Protein AF-A0A0D1ZZ31-F1 (afdb_monomer_lite)

Sequence (180 aa):
MGSRLRTEDGKVGFFLKVFNEPHGSSPRTLIEERHLTDANIWFIDFANPKVNKTWYADIEGIFTPDESADYDFGLSVHGTGQLFINEQLVVSNMEIQKPGSAFLGSGTVEEKSTIHLEQGHRYKLPVQWGNAETSQLIQTGLVDFGQGRVRIGSAVSLSRLQAIADVTKLAAEPNFIEVR

InterPro domains:
  IPR011658 PA14 domain [PF07691] (13-149)
  IPR011658 PA14 domain [SM00758] (10-155)
  IPR037524 PA14/GLEYA domain [PS51820] (9-168)

Organism: NCBI:txid91928

pLDDT: mean 88.8, std 13.26, range [42.03, 98.31]

Secondary structure (DSSP, 8-state):
-GGGEE-TT--BSEEEEEESSPTT-SS----EEEEES-SEEE-SS---TT--SS-EEEEEEEE--SSSEEEEEEEEEESEEEEEETTEEEEEESSS--EESGGGGTEE--EEEEEEE-TT--EEEEEEEE-GGG-----TTS---SS-EEEEEEEE---HHHHHHHHHHHHTSTT-----

Foldseek 3Di:
DQQQWADPVGDRGWKKWKWQDAPPDPPTDTQDIDGDRAQWDACLVPDDPVHDLKIKIKIKTKHADQAFAKKKKKKKKLFFKFKDKQNHTFWGCQDDFAFDPPPVRSMGPITIGIDTDHHGDIIIIIMIGIWNVSDPDDDPPDDDSRGMIMHMDMDGDDDPVNVVVVVVVVVPDPPPDDDD

Radius of gyration: 18.3 Å; chains: 1; bounding box: 44×41×58 Å

Structure (mmCIF, N/CA/C/O backbone):
data_AF-A0A0D1ZZ31-F1
#
_entry.id   AF-A0A0D1ZZ31-F1
#
loop_
_atom_site.group_PDB
_atom_site.id
_atom_site.type_symbol
_atom_site.label_atom_id
_atom_site.label_alt_id
_atom_site.label_comp_id
_atom_site.label_asym_id
_atom_site.label_entity_id
_atom_site.label_seq_id
_atom_site.pdbx_PDB_ins_code
_atom_site.Cartn_x
_atom_site.Cartn_y
_atom_site.Cartn_z
_atom_site.occupancy
_atom_site.B_iso_or_equiv
_atom_site.auth_seq_id
_atom_site.auth_comp_id
_atom_site.auth_asym_id
_atom_site.auth_atom_id
_atom_site.pdbx_PDB_model_num
ATOM 1 N N . MET A 1 1 ? -3.865 -6.190 7.075 1.00 87.94 1 MET A N 1
ATOM 2 C CA . MET A 1 1 ? -4.929 -5.175 6.913 1.00 87.94 1 MET A CA 1
ATOM 3 C C . MET A 1 1 ? -5.969 -5.545 5.856 1.00 87.94 1 MET A C 1
ATOM 5 O O . MET A 1 1 ? -7.124 -5.225 6.080 1.00 87.94 1 MET A O 1
ATOM 9 N N . GLY A 1 2 ? -5.618 -6.208 4.745 1.00 89.31 2 GLY A N 1
ATOM 10 C CA . GLY A 1 2 ? -6.525 -6.362 3.594 1.00 89.31 2 GLY A CA 1
ATOM 11 C C . GLY A 1 2 ? -7.905 -6.977 3.886 1.00 89.31 2 GLY A C 1
ATOM 12 O O . GLY A 1 2 ? -8.901 -6.466 3.391 1.00 89.31 2 GLY A O 1
ATOM 13 N N . SER A 1 3 ? -8.013 -7.964 4.780 1.00 93.31 3 SER A N 1
ATOM 14 C CA . SER A 1 3 ? -9.307 -8.536 5.206 1.00 93.31 3 SER A CA 1
ATOM 15 C C . SER A 1 3 ? -10.206 -7.572 6.002 1.00 93.31 3 SER A C 1
ATOM 17 O O . SER A 1 3 ? -11.419 -7.780 6.098 1.00 93.31 3 SER A O 1
ATOM 19 N N . ARG A 1 4 ? -9.632 -6.499 6.561 1.00 93.56 4 ARG A N 1
ATOM 20 C CA . ARG A 1 4 ? -10.356 -5.417 7.251 1.00 93.56 4 ARG A CA 1
ATOM 21 C C . ARG A 1 4 ? -10.764 -4.279 6.317 1.00 93.56 4 ARG A C 1
ATOM 23 O O . ARG A 1 4 ? -11.413 -3.343 6.764 1.00 93.56 4 ARG A O 1
ATOM 30 N N . LEU A 1 5 ? -10.385 -4.346 5.043 1.00 96.94 5 LEU A N 1
ATOM 31 C CA . LEU A 1 5 ? -10.817 -3.381 4.041 1.00 96.94 5 LEU A CA 1
ATOM 32 C C . LEU A 1 5 ? -12.083 -3.867 3.342 1.00 96.94 5 LEU A C 1
ATOM 34 O O . LEU A 1 5 ? -12.379 -5.070 3.290 1.00 96.94 5 LEU A O 1
ATOM 38 N N . ARG A 1 6 ? -12.844 -2.907 2.829 1.00 98.06 6 ARG A N 1
ATOM 39 C CA . ARG A 1 6 ? -13.957 -3.141 1.918 1.00 98.06 6 ARG A CA 1
ATOM 40 C C . ARG A 1 6 ? -13.758 -2.348 0.637 1.00 98.06 6 ARG A C 1
ATOM 42 O O . ARG A 1 6 ? -13.269 -1.222 0.672 1.00 98.06 6 ARG A O 1
ATOM 49 N N . THR A 1 7 ? -14.175 -2.906 -0.486 1.00 96.56 7 THR A N 1
ATOM 50 C CA . THR A 1 7 ? -14.358 -2.154 -1.729 1.00 96.56 7 THR A CA 1
ATOM 51 C C . THR A 1 7 ? -15.579 -1.232 -1.617 1.00 96.56 7 THR A C 1
ATOM 53 O O . THR A 1 7 ? -16.389 -1.356 -0.693 1.00 96.56 7 THR A O 1
ATOM 56 N N . GLU A 1 8 ? -15.752 -0.307 -2.564 1.00 92.44 8 GLU A N 1
ATOM 57 C CA . GLU A 1 8 ? -16.920 0.591 -2.568 1.00 92.44 8 GLU A CA 1
ATOM 58 C C . GLU A 1 8 ? -18.250 -0.178 -2.702 1.00 92.44 8 GLU A C 1
ATOM 60 O O . GLU A 1 8 ? -19.244 0.216 -2.099 1.00 92.44 8 GLU A O 1
ATOM 65 N N . ASP A 1 9 ? -18.255 -1.322 -3.398 1.00 93.81 9 ASP A N 1
ATOM 66 C CA . ASP A 1 9 ? -19.404 -2.236 -3.496 1.00 93.81 9 ASP A CA 1
ATOM 67 C C . ASP A 1 9 ? -19.539 -3.201 -2.296 1.00 93.81 9 ASP A C 1
ATOM 69 O O . ASP A 1 9 ? -20.394 -4.085 -2.302 1.00 93.81 9 ASP A O 1
ATOM 73 N N . GLY A 1 10 ? -18.721 -3.034 -1.251 1.00 94.25 10 GLY A N 1
ATOM 74 C CA . GLY A 1 10 ? -18.851 -3.737 0.029 1.00 94.25 10 GLY A CA 1
ATOM 75 C C . GLY A 1 10 ? -18.211 -5.127 0.095 1.00 94.25 10 GLY A C 1
ATOM 76 O O . GLY A 1 10 ? -18.369 -5.816 1.107 1.00 94.25 10 GLY A O 1
ATOM 77 N N . LYS A 1 11 ? -17.467 -5.559 -0.930 1.00 97.06 11 LYS A N 1
ATOM 78 C CA . LYS A 1 11 ? -16.720 -6.828 -0.898 1.00 97.06 11 LYS A CA 1
ATOM 79 C C . LYS A 1 11 ? -15.518 -6.717 0.033 1.00 97.06 11 LYS A C 1
ATOM 81 O O . LYS A 1 11 ? -14.937 -5.651 0.198 1.00 97.06 11 LYS A O 1
ATOM 86 N N . VAL A 1 12 ? -15.146 -7.831 0.662 1.00 98.06 12 VAL A N 1
ATOM 87 C CA . VAL A 1 12 ? -13.937 -7.910 1.496 1.00 98.06 12 VAL A CA 1
ATOM 88 C C . VAL A 1 12 ? -12.707 -7.750 0.618 1.00 98.06 12 VAL A C 1
ATOM 90 O O . VAL A 1 12 ? -12.530 -8.555 -0.290 1.00 98.06 12 VAL A O 1
ATOM 93 N N . GLY A 1 13 ? -11.845 -6.787 0.943 1.00 97.44 13 GLY A N 1
ATOM 94 C CA . GLY A 1 13 ? -10.614 -6.521 0.212 1.00 97.44 13 GLY A CA 1
ATOM 95 C C . GLY A 1 13 ? -10.518 -5.085 -0.290 1.00 97.44 13 GLY A C 1
ATOM 96 O O . GLY A 1 13 ? -11.114 -4.162 0.266 1.00 97.44 13 GLY A O 1
ATOM 97 N N . PHE A 1 14 ? -9.714 -4.910 -1.327 1.00 98.06 14 PHE A N 1
ATOM 98 C CA . PHE A 1 14 ? -9.414 -3.638 -1.968 1.00 98.06 14 PHE A CA 1
ATOM 99 C C . PHE A 1 14 ? -9.098 -3.863 -3.450 1.00 98.06 14 PHE A C 1
ATOM 101 O O . PHE A 1 14 ? -8.823 -4.990 -3.876 1.00 98.06 14 PHE A O 1
ATOM 108 N N . PHE A 1 15 ? -9.119 -2.791 -4.236 1.00 98.06 15 PHE A N 1
ATOM 109 C CA . PHE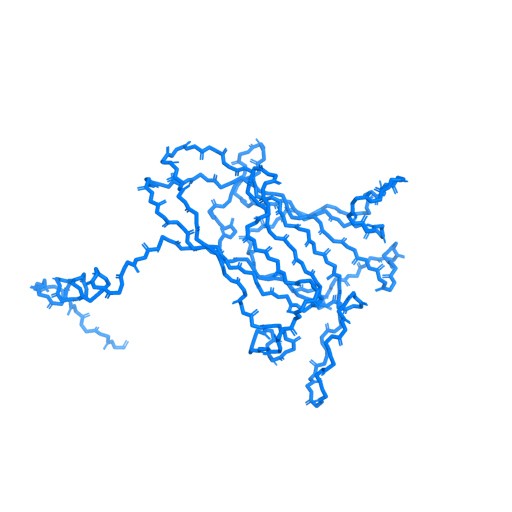 A 1 15 ? -8.670 -2.826 -5.625 1.00 98.06 15 PHE A CA 1
ATOM 110 C C . PHE A 1 15 ? -7.223 -2.368 -5.738 1.00 98.06 15 PHE A C 1
ATOM 112 O O . PHE A 1 15 ? -6.829 -1.387 -5.119 1.00 98.06 15 PHE A O 1
ATOM 119 N N . LEU A 1 16 ? -6.442 -3.081 -6.541 1.00 97.75 16 LEU A N 1
ATOM 120 C CA . LEU A 1 16 ? -5.135 -2.674 -7.033 1.00 97.75 16 LEU A CA 1
ATOM 121 C C . LEU A 1 16 ? -5.287 -2.328 -8.514 1.00 97.75 16 LEU A C 1
ATOM 123 O O . LEU A 1 16 ? -5.596 -3.208 -9.318 1.00 97.75 16 LEU A O 1
ATOM 127 N N . LYS A 1 17 ? -5.049 -1.073 -8.875 1.00 97.81 17 LYS A N 1
ATOM 128 C CA . LYS A 1 17 ? -5.123 -0.564 -10.247 1.00 97.81 17 LYS A CA 1
ATOM 129 C C . LYS A 1 17 ? -3.725 -0.243 -10.749 1.00 97.81 17 LYS A C 1
ATOM 131 O O . LYS A 1 17 ? -2.985 0.441 -10.056 1.00 97.81 17 LYS A O 1
ATOM 136 N N . VAL A 1 18 ? -3.360 -0.731 -11.92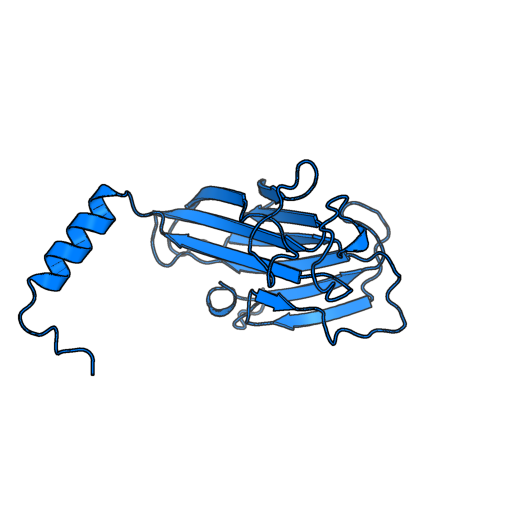7 1.00 98.12 18 VAL A N 1
ATOM 137 C CA . VAL A 1 18 ? -2.007 -0.631 -12.494 1.00 98.12 18 VAL A CA 1
ATOM 138 C C . VAL A 1 18 ? -1.975 0.360 -13.652 1.00 98.12 18 VAL A C 1
ATOM 140 O O . VAL A 1 18 ? -2.848 0.335 -14.524 1.00 98.12 18 VAL A O 1
ATOM 143 N N . PHE A 1 19 ? -0.935 1.190 -13.679 1.00 98.31 19 PHE A N 1
ATOM 144 C CA . PHE A 1 19 ? -0.721 2.266 -14.646 1.00 98.31 19 PHE A CA 1
ATOM 145 C C . PHE A 1 19 ? 0.752 2.347 -15.050 1.00 98.31 19 PHE A C 1
ATOM 147 O O . PHE A 1 19 ? 1.640 2.015 -14.265 1.00 98.31 19 PHE A O 1
ATOM 154 N N . ASN A 1 20 ? 1.027 2.859 -16.249 1.00 97.88 20 ASN A N 1
ATOM 155 C CA . ASN A 1 20 ? 2.395 3.215 -16.646 1.00 97.88 20 ASN A CA 1
ATOM 156 C C . ASN A 1 20 ? 2.753 4.640 -16.217 1.00 97.88 20 ASN A C 1
ATOM 158 O O . ASN A 1 20 ? 3.928 4.975 -16.086 1.00 97.88 20 ASN A O 1
ATOM 162 N N . GLU A 1 21 ? 1.749 5.487 -16.010 1.00 97.75 21 GLU A N 1
ATOM 163 C CA . GLU A 1 21 ? 1.930 6.891 -15.692 1.00 97.75 21 GLU A CA 1
ATOM 164 C C . GLU A 1 21 ? 1.928 7.129 -14.169 1.00 97.75 21 GLU A C 1
ATOM 166 O O . GLU A 1 21 ? 1.121 6.522 -13.446 1.00 97.75 21 GLU A O 1
ATOM 171 N N . PRO A 1 22 ? 2.802 8.024 -13.666 1.00 94.94 22 PRO A N 1
ATOM 172 C CA . PRO A 1 22 ? 2.903 8.316 -12.243 1.00 94.94 22 PRO A CA 1
ATOM 173 C C . PRO A 1 22 ? 1.618 8.930 -11.694 1.00 94.94 22 PRO A C 1
ATOM 175 O O . PRO A 1 22 ? 0.825 9.551 -12.409 1.00 94.94 22 PRO A O 1
ATOM 178 N N . HIS A 1 23 ? 1.450 8.814 -10.382 1.00 89.69 23 HIS A N 1
ATOM 179 C CA . HIS A 1 23 ? 0.400 9.513 -9.646 1.00 89.69 23 HIS A CA 1
ATOM 180 C C . HIS A 1 23 ? 0.444 11.023 -9.910 1.00 89.69 23 HIS A C 1
ATOM 182 O O . HIS A 1 23 ? 1.516 11.615 -10.018 1.00 89.69 23 HIS A O 1
ATOM 188 N N . GLY A 1 24 ? -0.728 11.645 -10.053 1.00 87.31 24 GLY A N 1
ATOM 189 C CA . GLY A 1 24 ? -0.861 13.081 -10.334 1.00 87.31 24 GLY A CA 1
ATOM 190 C C . GLY A 1 24 ? -0.619 13.500 -11.791 1.00 87.31 24 GLY A C 1
ATOM 191 O O . GLY A 1 24 ? -0.905 14.643 -12.140 1.00 87.31 24 GLY A O 1
ATOM 192 N N . SER A 1 25 ? -0.148 12.601 -12.661 1.00 91.50 25 SER A N 1
ATOM 193 C CA . SER A 1 25 ? -0.093 12.874 -14.102 1.00 91.50 25 SER A CA 1
ATOM 194 C C . SER A 1 25 ? -1.475 12.763 -14.754 1.00 91.50 25 SER A C 1
ATOM 196 O O . SER A 1 25 ? -2.373 12.097 -14.238 1.00 91.50 25 SER A O 1
ATOM 198 N N . SER A 1 26 ? -1.659 13.434 -15.892 1.00 89.19 26 SER A N 1
ATOM 199 C CA . SER A 1 26 ? -2.860 13.311 -16.717 1.00 89.19 26 SER A CA 1
ATOM 200 C C . SER A 1 26 ? -2.480 13.400 -18.199 1.00 89.19 26 SER A C 1
ATOM 202 O O . SER A 1 26 ? -1.746 14.322 -18.567 1.00 89.19 26 SER A O 1
ATOM 204 N N . PRO A 1 27 ? -2.961 12.479 -19.053 1.00 92.75 27 PRO A N 1
ATOM 205 C CA . PRO A 1 27 ? -3.858 11.360 -18.735 1.00 92.75 27 PRO A CA 1
ATOM 206 C C . PRO A 1 27 ? -3.131 10.172 -18.069 1.00 92.75 27 PRO A C 1
ATOM 208 O O . PRO A 1 27 ? -1.935 9.990 -18.272 1.00 92.75 27 PRO A O 1
ATOM 211 N N . ARG A 1 28 ? -3.865 9.337 -17.317 1.00 96.31 28 ARG A N 1
ATOM 212 C CA . ARG A 1 28 ? -3.414 8.000 -16.874 1.00 96.31 28 ARG A CA 1
ATOM 213 C C . ARG A 1 28 ? -4.292 6.935 -17.515 1.00 96.31 28 ARG A C 1
ATOM 215 O O . ARG A 1 28 ? -5.515 7.098 -17.547 1.00 96.31 28 ARG A O 1
ATOM 222 N N . THR A 1 29 ? -3.692 5.848 -17.990 1.00 96.12 29 THR A N 1
ATOM 223 C CA . THR A 1 29 ? -4.426 4.765 -18.657 1.00 96.12 29 THR A CA 1
ATOM 224 C C . THR A 1 29 ? -4.434 3.525 -17.776 1.00 96.12 29 THR A C 1
ATOM 226 O O . THR A 1 29 ? -3.380 2.955 -17.507 1.00 96.12 29 THR A O 1
ATOM 229 N N . LEU A 1 30 ? -5.618 3.084 -17.337 1.00 97.50 30 LEU A N 1
ATOM 230 C CA . LEU A 1 30 ? -5.747 1.850 -16.561 1.00 97.50 30 LEU A CA 1
ATOM 231 C C . LEU A 1 30 ? -5.324 0.650 -17.417 1.00 97.50 30 LEU A C 1
ATOM 233 O O . LEU A 1 30 ? -5.935 0.367 -18.450 1.00 97.50 30 LEU A O 1
ATOM 237 N N . ILE A 1 31 ? -4.290 -0.059 -16.976 1.00 97.88 31 ILE A N 1
ATOM 238 C CA . ILE A 1 31 ? -3.773 -1.251 -17.656 1.00 97.88 31 ILE A CA 1
ATOM 239 C C . ILE A 1 31 ? -4.468 -2.502 -17.137 1.00 97.88 31 ILE A C 1
ATOM 241 O O . ILE A 1 31 ? -4.854 -3.374 -17.918 1.00 97.88 31 ILE A O 1
ATOM 245 N N . GLU A 1 32 ? -4.591 -2.595 -15.816 1.00 97.19 32 GLU A N 1
ATOM 246 C CA . GLU A 1 32 ? -5.125 -3.760 -15.129 1.00 97.19 32 GLU A CA 1
ATOM 247 C C . GLU A 1 32 ? -5.720 -3.357 -13.782 1.00 97.19 32 GLU A C 1
ATOM 249 O O . GLU A 1 32 ? -5.205 -2.467 -13.110 1.00 97.19 32 GLU A O 1
ATOM 254 N N . GLU A 1 33 ? -6.788 -4.036 -13.379 1.00 97.38 33 GLU A N 1
ATOM 255 C CA . GLU A 1 33 ? -7.382 -3.923 -12.052 1.00 97.38 33 GLU A CA 1
ATOM 256 C C . GLU A 1 33 ? -7.483 -5.321 -11.436 1.00 97.38 33 GLU A C 1
ATOM 258 O O . GLU A 1 33 ? -7.900 -6.275 -12.098 1.00 97.38 33 GLU A O 1
ATOM 263 N N . ARG A 1 34 ? -7.095 -5.452 -10.167 1.00 96.69 34 ARG A N 1
ATOM 264 C CA . ARG A 1 34 ? -7.183 -6.697 -9.399 1.00 96.69 34 ARG A CA 1
ATOM 265 C C . ARG A 1 34 ? -7.887 -6.459 -8.080 1.00 96.69 34 ARG A C 1
ATOM 267 O O . ARG A 1 34 ? -7.581 -5.505 -7.374 1.00 96.69 34 ARG A O 1
ATOM 274 N N . HIS A 1 35 ? -8.771 -7.375 -7.713 1.00 97.69 35 HIS A N 1
ATOM 275 C CA . HIS A 1 35 ? -9.343 -7.426 -6.375 1.00 97.69 35 HIS A CA 1
ATOM 276 C C . HIS A 1 35 ? -8.463 -8.294 -5.470 1.00 97.69 35 HIS A C 1
ATOM 278 O O . HIS A 1 35 ? -8.230 -9.463 -5.783 1.00 97.69 35 HIS A O 1
ATOM 284 N N . LEU A 1 36 ? -7.977 -7.734 -4.362 1.00 97.06 36 LEU A N 1
ATOM 285 C CA . LEU A 1 36 ? -7.053 -8.393 -3.439 1.00 97.06 36 LEU A CA 1
ATOM 286 C C . LEU A 1 36 ? -7.560 -8.317 -1.997 1.00 97.06 36 LEU A C 1
ATOM 288 O O . LEU A 1 36 ? -8.173 -7.338 -1.580 1.00 97.06 36 LEU A O 1
ATOM 292 N N . THR A 1 37 ? -7.254 -9.347 -1.211 1.00 97.19 37 THR A N 1
ATOM 293 C CA . THR A 1 37 ? -7.603 -9.427 0.219 1.00 97.19 37 THR A CA 1
ATOM 294 C C . THR A 1 37 ? -6.383 -9.443 1.135 1.00 97.19 37 THR A C 1
ATOM 296 O O . THR A 1 37 ? -6.524 -9.250 2.342 1.00 97.19 37 THR A O 1
ATOM 299 N N . ASP A 1 38 ? -5.186 -9.664 0.588 1.00 96.38 38 ASP A N 1
ATOM 300 C CA . ASP A 1 38 ? -3.928 -9.598 1.328 1.00 96.38 38 ASP A CA 1
ATOM 301 C C . ASP A 1 38 ? -3.242 -8.252 1.072 1.00 96.38 38 ASP A C 1
ATOM 303 O O . ASP A 1 38 ? -3.024 -7.858 -0.068 1.00 96.38 38 ASP A O 1
ATOM 307 N N . ALA A 1 39 ? -2.899 -7.550 2.153 1.00 95.25 39 ALA A N 1
ATOM 308 C CA . ALA A 1 39 ? -2.209 -6.263 2.096 1.00 95.25 39 ALA A CA 1
ATOM 309 C C . ALA A 1 39 ? -0.676 -6.404 2.071 1.00 95.25 39 ALA A C 1
ATOM 311 O O . ALA A 1 39 ? 0.017 -5.405 2.247 1.00 95.25 39 ALA A O 1
ATOM 312 N N . ASN A 1 40 ? -0.147 -7.617 1.909 1.00 95.75 40 ASN A N 1
ATOM 313 C CA . ASN A 1 40 ? 1.256 -7.905 1.634 1.00 95.75 40 ASN A CA 1
ATOM 314 C C . ASN A 1 40 ? 1.390 -8.362 0.174 1.00 95.75 40 ASN A C 1
ATOM 316 O O . ASN A 1 40 ? 1.274 -9.545 -0.133 1.00 95.75 40 ASN A O 1
ATOM 320 N N . ILE A 1 41 ? 1.597 -7.413 -0.736 1.00 95.25 41 ILE A N 1
ATOM 321 C CA . ILE A 1 41 ? 1.510 -7.639 -2.180 1.00 95.25 41 ILE A CA 1
ATOM 322 C C . ILE A 1 41 ? 2.902 -7.891 -2.749 1.00 95.25 41 ILE A C 1
ATOM 324 O O . ILE A 1 41 ? 3.825 -7.088 -2.575 1.00 95.25 41 ILE A O 1
ATOM 328 N N . TRP A 1 42 ? 3.040 -9.026 -3.430 1.00 93.56 42 TRP A N 1
ATOM 329 C CA . TRP A 1 42 ? 4.281 -9.487 -4.036 1.00 93.56 42 TRP A CA 1
ATOM 330 C C . TRP A 1 42 ? 4.100 -9.534 -5.549 1.00 93.56 42 TRP A C 1
ATOM 332 O O . TRP A 1 42 ? 3.200 -10.208 -6.033 1.00 93.56 42 TRP A O 1
ATOM 342 N N . PHE A 1 43 ? 4.968 -8.848 -6.294 1.00 93.00 43 PHE A N 1
ATOM 343 C CA . PHE A 1 43 ? 4.899 -8.786 -7.759 1.00 93.00 43 PHE A CA 1
ATOM 344 C C . PHE A 1 43 ? 5.898 -9.733 -8.445 1.00 93.00 43 PHE A C 1
ATOM 346 O O . PHE A 1 43 ? 6.384 -9.435 -9.534 1.00 93.00 43 PHE A O 1
ATOM 353 N N . ILE A 1 44 ? 6.227 -10.868 -7.811 1.00 87.88 44 ILE A N 1
ATOM 354 C CA . ILE A 1 44 ? 7.212 -11.832 -8.344 1.00 87.88 44 ILE A CA 1
ATOM 355 C C . ILE A 1 44 ? 6.729 -12.434 -9.668 1.00 87.88 44 ILE A C 1
ATOM 357 O O . ILE A 1 44 ? 7.494 -12.544 -10.620 1.00 87.88 44 ILE A O 1
ATOM 361 N N . ASP A 1 45 ? 5.466 -12.837 -9.715 1.00 86.06 45 ASP A N 1
ATOM 362 C CA . ASP A 1 45 ? 4.810 -13.501 -10.842 1.00 86.06 45 ASP A CA 1
ATOM 363 C C . ASP A 1 45 ? 3.930 -12.540 -11.654 1.00 86.06 45 ASP A C 1
ATOM 365 O O . ASP A 1 45 ? 3.202 -12.951 -12.559 1.00 86.06 45 ASP A O 1
ATOM 369 N N . PHE A 1 46 ? 3.991 -11.241 -11.349 1.00 91.19 46 PHE A N 1
ATOM 370 C CA . PHE A 1 46 ? 3.252 -10.241 -12.099 1.00 91.19 46 PHE A CA 1
ATOM 371 C C . PHE A 1 46 ? 3.818 -10.135 -13.515 1.00 91.19 46 PHE A C 1
ATOM 373 O O . PHE A 1 46 ? 4.957 -9.730 -13.713 1.00 91.19 46 PHE A O 1
ATOM 380 N N . ALA A 1 47 ? 3.020 -10.470 -14.520 1.00 90.19 47 ALA A N 1
ATOM 381 C CA . ALA A 1 47 ? 3.407 -10.317 -15.911 1.00 90.19 47 ALA A CA 1
ATOM 382 C C . ALA A 1 47 ? 2.239 -9.735 -16.699 1.00 90.19 47 ALA A C 1
ATOM 384 O O . ALA A 1 47 ? 1.176 -10.346 -16.803 1.00 90.19 47 ALA A O 1
ATOM 385 N N . ASN A 1 48 ? 2.448 -8.555 -17.275 1.00 94.38 48 ASN A N 1
ATOM 386 C CA . ASN A 1 48 ? 1.501 -7.935 -18.187 1.00 94.38 48 ASN A CA 1
ATOM 387 C C . ASN A 1 48 ? 2.287 -7.240 -19.312 1.00 94.38 48 ASN A C 1
ATOM 389 O O . ASN A 1 48 ? 3.072 -6.337 -19.028 1.00 94.38 48 ASN A O 1
ATOM 393 N N . PRO A 1 49 ? 2.098 -7.625 -20.588 1.00 95.31 49 PRO A N 1
ATOM 394 C CA . PRO A 1 49 ? 2.900 -7.107 -21.699 1.00 95.31 49 PRO A CA 1
ATOM 395 C C . PRO A 1 49 ? 2.682 -5.614 -21.982 1.00 95.31 49 PRO A C 1
ATOM 397 O O . PRO A 1 49 ? 3.426 -5.031 -22.764 1.00 95.31 49 PRO A O 1
ATOM 400 N N . LYS A 1 50 ? 1.654 -4.996 -21.388 1.00 96.62 50 LYS A N 1
ATOM 401 C CA . LYS A 1 50 ? 1.372 -3.559 -21.517 1.00 96.62 50 LYS A CA 1
ATOM 402 C C . LYS A 1 50 ? 2.101 -2.712 -20.470 1.00 96.62 50 LYS A C 1
ATOM 404 O O . LYS A 1 50 ? 2.055 -1.487 -20.563 1.00 96.62 50 LYS A O 1
ATOM 409 N N . VAL A 1 51 ? 2.717 -3.340 -19.470 1.00 95.75 51 VAL A N 1
ATOM 410 C CA . VAL A 1 51 ? 3.407 -2.650 -18.379 1.00 95.75 51 VAL A CA 1
ATOM 411 C C . VAL A 1 51 ? 4.852 -2.351 -18.778 1.00 95.75 51 VAL A C 1
ATOM 413 O O . VAL A 1 51 ? 5.567 -3.215 -19.283 1.00 95.75 51 VAL A O 1
ATOM 416 N N . ASN A 1 52 ? 5.269 -1.105 -18.567 1.00 95.69 52 ASN A N 1
ATOM 417 C CA . ASN A 1 52 ? 6.622 -0.630 -18.834 1.00 95.69 52 ASN A CA 1
ATOM 418 C C . ASN A 1 52 ? 7.607 -1.089 -17.748 1.00 95.69 52 ASN A C 1
ATOM 420 O O . ASN A 1 52 ? 7.222 -1.640 -16.723 1.00 95.69 52 ASN A O 1
ATOM 424 N N . LYS A 1 53 ? 8.903 -0.806 -17.941 1.00 93.50 53 LYS A N 1
ATOM 425 C CA . LYS A 1 53 ? 9.928 -1.049 -16.911 1.00 93.50 53 LYS A CA 1
ATOM 426 C C . LYS A 1 53 ? 9.591 -0.327 -15.601 1.00 93.50 53 LYS A C 1
ATOM 428 O O . LYS A 1 53 ? 9.598 -0.947 -14.545 1.00 93.50 53 LYS A O 1
ATOM 433 N N . THR A 1 54 ? 9.260 0.960 -15.688 1.00 95.94 54 THR A N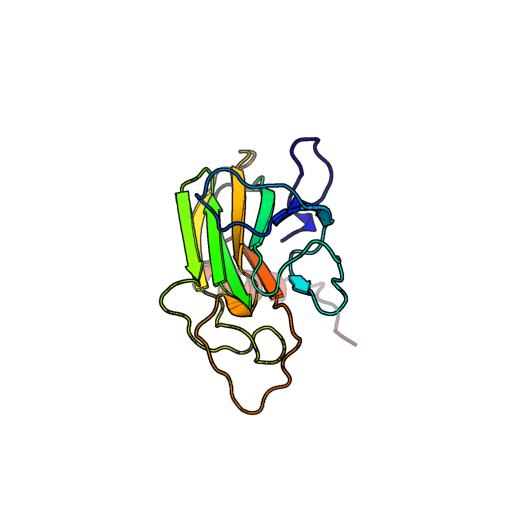 1
ATOM 434 C CA . THR A 1 54 ? 8.748 1.761 -14.570 1.00 95.94 54 THR A CA 1
ATOM 435 C C . THR A 1 54 ? 7.236 1.853 -14.675 1.00 95.94 54 THR A C 1
ATOM 437 O O . THR A 1 54 ? 6.712 2.205 -15.733 1.00 95.94 54 THR A O 1
ATOM 440 N N . TRP A 1 55 ? 6.549 1.537 -13.584 1.00 97.12 55 TRP A N 1
ATOM 441 C CA . TRP A 1 55 ? 5.094 1.517 -13.524 1.00 97.12 55 TRP A CA 1
ATOM 442 C C . TRP A 1 55 ? 4.604 1.743 -12.095 1.00 97.12 55 TRP A C 1
ATOM 444 O O . TRP A 1 55 ? 5.378 1.712 -11.134 1.00 97.12 55 TRP A O 1
ATOM 454 N N . TYR A 1 56 ? 3.309 2.000 -11.962 1.00 98.06 56 TYR A N 1
ATOM 455 C CA . TYR A 1 56 ? 2.687 2.465 -10.730 1.00 98.06 56 TYR A CA 1
ATOM 456 C C . TYR A 1 56 ? 1.414 1.685 -10.441 1.00 98.06 56 TYR A C 1
ATOM 458 O O . TYR A 1 56 ? 0.755 1.179 -11.353 1.00 98.06 56 TYR A O 1
ATOM 466 N N . ALA A 1 57 ? 1.054 1.620 -9.165 1.00 97.81 57 ALA A N 1
ATOM 467 C CA . ALA A 1 57 ? -0.227 1.095 -8.746 1.00 97.81 57 ALA A CA 1
ATOM 468 C C . ALA A 1 57 ? -0.924 1.988 -7.722 1.00 97.81 57 ALA A C 1
ATOM 470 O O . ALA A 1 57 ? -0.288 2.611 -6.867 1.00 97.81 57 ALA A O 1
ATOM 471 N N . ASP A 1 58 ? -2.247 1.983 -7.799 1.00 97.44 58 ASP A N 1
ATOM 472 C CA . ASP A 1 58 ? -3.153 2.646 -6.877 1.00 97.44 58 ASP A CA 1
ATOM 473 C C . ASP A 1 58 ? -3.893 1.544 -6.126 1.00 97.44 58 ASP A C 1
ATOM 475 O O . ASP A 1 58 ? -4.528 0.678 -6.734 1.00 97.44 58 ASP A O 1
ATOM 479 N N . ILE A 1 59 ? -3.786 1.549 -4.804 1.00 97.50 59 ILE A N 1
ATOM 480 C CA . ILE A 1 59 ? -4.540 0.653 -3.933 1.00 97.50 59 ILE A CA 1
ATOM 481 C C . ILE A 1 59 ? -5.690 1.450 -3.348 1.00 97.50 59 ILE A C 1
ATOM 483 O O . ILE A 1 59 ? -5.464 2.453 -2.679 1.00 97.50 59 ILE A O 1
ATOM 487 N N . GLU A 1 60 ? -6.912 0.994 -3.581 1.00 97.06 60 GLU A N 1
ATOM 488 C CA . GLU A 1 60 ? -8.129 1.663 -3.143 1.00 97.06 60 GLU A CA 1
ATOM 489 C C . GLU A 1 60 ? -8.970 0.713 -2.297 1.00 97.06 60 GLU A C 1
ATOM 491 O O . GLU A 1 60 ? -9.488 -0.302 -2.773 1.00 97.06 60 GLU A O 1
ATOM 496 N N . GLY A 1 61 ? -9.124 1.063 -1.025 1.00 97.06 61 GLY A N 1
ATOM 497 C CA . GLY A 1 61 ? -10.010 0.370 -0.104 1.00 97.06 61 GLY A CA 1
ATOM 498 C C . GLY A 1 61 ? -10.661 1.332 0.875 1.00 97.06 61 GLY A C 1
ATOM 499 O O . GLY A 1 61 ? -10.277 2.496 0.999 1.00 97.06 61 GLY A O 1
ATOM 500 N N . ILE A 1 62 ? -11.657 0.821 1.582 1.00 98.06 62 ILE A N 1
ATOM 501 C CA . ILE A 1 62 ? -12.392 1.533 2.617 1.00 98.06 62 ILE A CA 1
ATOM 502 C C . ILE A 1 62 ? -12.116 0.837 3.934 1.00 98.06 62 ILE A C 1
ATOM 504 O O . ILE A 1 62 ? -12.353 -0.364 4.079 1.00 98.06 62 ILE A O 1
ATOM 508 N N . PHE A 1 63 ? -11.598 1.601 4.884 1.00 97.44 63 PHE A N 1
ATOM 509 C CA . PHE A 1 63 ? -11.395 1.159 6.249 1.00 97.44 63 PHE A CA 1
ATOM 510 C C . PHE A 1 63 ? -12.535 1.682 7.124 1.00 97.44 63 PHE A C 1
ATOM 512 O O . PHE A 1 63 ? -12.885 2.861 7.059 1.00 97.44 63 PHE A O 1
ATOM 519 N N . THR A 1 64 ? -13.117 0.804 7.934 1.00 97.12 64 THR A N 1
ATOM 520 C CA . THR A 1 64 ? -14.158 1.156 8.904 1.00 97.12 64 THR A CA 1
ATOM 521 C C . THR A 1 64 ? -13.703 0.670 10.276 1.00 97.12 64 THR A C 1
ATOM 523 O O . THR A 1 64 ? -13.611 -0.543 10.461 1.00 97.12 64 THR A O 1
ATOM 526 N N . PRO A 1 65 ? -13.361 1.579 11.205 1.00 95.69 65 PRO A N 1
ATOM 527 C CA . PRO A 1 65 ? -12.928 1.218 12.547 1.00 95.69 65 PRO A CA 1
ATOM 528 C C . PRO A 1 65 ? -14.036 0.515 13.328 1.00 95.69 65 PRO A C 1
ATOM 530 O O . PRO A 1 65 ? -15.192 0.949 13.310 1.00 95.69 65 PRO A O 1
ATOM 533 N N . ASP A 1 66 ? -13.658 -0.534 14.055 1.00 92.50 66 ASP A N 1
ATOM 534 C CA . ASP A 1 66 ? -14.556 -1.253 14.962 1.00 92.50 66 ASP A CA 1
ATOM 535 C C . ASP A 1 66 ? -14.756 -0.503 16.291 1.00 92.50 66 ASP A C 1
ATOM 537 O O . ASP A 1 66 ? -15.773 -0.697 16.957 1.00 92.50 66 ASP A O 1
ATOM 541 N N . GLU A 1 67 ? -13.825 0.387 16.650 1.00 93.25 67 GLU A N 1
ATOM 542 C CA . GLU A 1 67 ? -13.864 1.243 17.838 1.00 93.25 67 GLU A CA 1
ATOM 543 C C . GLU A 1 67 ? -13.263 2.625 17.545 1.00 93.25 67 GLU A C 1
ATOM 545 O O . GLU A 1 67 ? -12.473 2.786 16.613 1.00 93.25 67 GLU A O 1
ATOM 550 N N . SER A 1 68 ? -13.652 3.633 18.331 1.00 96.12 68 SER A N 1
ATOM 551 C CA . SER A 1 68 ? -13.041 4.961 18.254 1.00 96.12 68 SER A CA 1
ATOM 552 C C . SER A 1 68 ? -11.732 4.947 19.031 1.00 96.12 68 SER A C 1
ATOM 554 O O . SER A 1 68 ? -11.748 4.811 20.255 1.00 96.12 68 SER A O 1
ATOM 556 N N . ALA A 1 69 ? -10.608 5.077 18.336 1.00 95.06 69 ALA A N 1
ATOM 557 C CA . ALA A 1 69 ? -9.283 4.983 18.932 1.00 95.06 69 ALA A CA 1
ATOM 558 C C . ALA A 1 69 ? -8.227 5.647 18.047 1.00 95.06 69 ALA A C 1
ATOM 560 O O . ALA A 1 69 ? -8.477 6.024 16.900 1.00 95.06 69 ALA A O 1
ATOM 561 N N . ASP A 1 70 ? -7.017 5.744 18.582 1.00 95.19 70 ASP A N 1
ATOM 562 C CA . ASP A 1 70 ? -5.841 6.041 17.782 1.00 95.19 70 ASP A CA 1
ATOM 563 C C . ASP A 1 70 ? -5.430 4.779 17.020 1.00 95.19 70 ASP A C 1
ATOM 565 O O . ASP A 1 70 ? -5.339 3.697 17.597 1.00 95.19 70 ASP A O 1
ATOM 569 N N . TYR A 1 71 ? -5.190 4.902 15.718 1.00 95.12 71 TYR A N 1
ATOM 570 C CA . TYR A 1 71 ? -4.752 3.811 14.855 1.00 95.12 71 TYR A CA 1
ATOM 571 C C . TYR A 1 71 ? -3.374 4.117 14.286 1.00 95.12 71 TYR A C 1
ATOM 573 O O . TYR A 1 71 ? -3.176 5.139 13.626 1.00 95.12 71 TYR A O 1
ATOM 581 N N . ASP A 1 72 ? -2.442 3.190 14.484 1.00 95.50 72 ASP A N 1
ATOM 582 C CA . ASP A 1 72 ? -1.142 3.213 13.829 1.00 95.50 72 ASP A CA 1
ATOM 583 C C . ASP A 1 72 ? -1.296 2.635 12.422 1.00 95.50 72 ASP A C 1
ATOM 585 O O . ASP A 1 72 ? -1.698 1.480 12.266 1.00 95.50 72 ASP A O 1
ATOM 589 N N . PHE A 1 73 ? -0.939 3.405 11.400 1.00 96.56 73 PHE A N 1
ATOM 590 C CA . PHE A 1 73 ? -0.811 2.950 10.018 1.00 96.56 73 PHE A CA 1
ATOM 591 C C . PHE A 1 73 ? 0.657 2.777 9.657 1.00 96.56 73 PHE A C 1
ATOM 593 O O . PHE A 1 73 ? 1.493 3.595 10.036 1.00 96.56 73 PHE A O 1
ATOM 600 N N . GLY A 1 74 ? 0.963 1.716 8.912 1.00 96.75 74 GLY A N 1
ATOM 601 C CA . GLY A 1 74 ? 2.322 1.371 8.505 1.00 96.75 74 GLY A CA 1
ATOM 602 C C . GLY A 1 74 ? 2.437 1.126 7.006 1.00 96.75 74 GLY A C 1
ATOM 603 O O . GLY A 1 74 ? 1.548 0.517 6.402 1.00 96.75 74 GLY A O 1
ATOM 604 N N . LEU A 1 75 ? 3.548 1.567 6.414 1.00 97.69 75 LEU A N 1
ATOM 605 C CA . LEU A 1 75 ? 3.878 1.328 5.010 1.00 97.69 75 LEU A CA 1
ATOM 606 C C . LEU A 1 75 ? 5.341 0.889 4.853 1.00 97.69 75 LEU A C 1
ATOM 608 O O . LEU A 1 75 ? 6.278 1.628 5.170 1.00 97.69 75 LEU A O 1
ATOM 612 N N . SER A 1 76 ? 5.533 -0.311 4.304 1.00 97.00 76 SER A N 1
ATOM 613 C CA . SER A 1 76 ? 6.832 -0.800 3.825 1.00 97.00 76 SER A CA 1
ATOM 614 C C . SER A 1 76 ? 6.777 -0.999 2.314 1.00 97.00 76 SER A C 1
ATOM 616 O O . SER A 1 76 ? 5.813 -1.583 1.809 1.00 97.00 76 SER A O 1
ATOM 618 N N . VAL A 1 77 ? 7.822 -0.583 1.600 1.00 96.06 77 VAL A N 1
ATOM 619 C CA . VAL A 1 77 ? 7.905 -0.709 0.136 1.00 96.06 77 VAL A CA 1
ATOM 620 C C . VAL A 1 77 ? 9.238 -1.315 -0.311 1.00 96.06 77 VAL A C 1
ATOM 622 O O . VAL A 1 77 ? 10.258 -1.178 0.355 1.00 96.06 77 VAL A O 1
ATOM 625 N N . HIS A 1 78 ? 9.209 -2.024 -1.432 1.00 94.31 78 HIS A N 1
ATOM 626 C CA . HIS A 1 78 ? 10.326 -2.175 -2.359 1.00 94.31 78 HIS A CA 1
ATOM 627 C C . HIS A 1 78 ? 9.853 -1.501 -3.656 1.00 94.31 78 HIS A C 1
ATOM 629 O O . HIS A 1 78 ? 8.888 -1.974 -4.259 1.00 94.31 78 HIS A O 1
ATOM 635 N N . GLY A 1 79 ? 10.434 -0.346 -3.987 1.00 94.56 79 GLY A N 1
ATOM 636 C CA . GLY A 1 79 ? 9.810 0.696 -4.816 1.00 94.56 79 GLY A CA 1
ATOM 637 C C . GLY A 1 79 ? 9.572 1.960 -3.991 1.00 94.56 79 GLY A C 1
ATOM 638 O O . GLY A 1 79 ? 10.274 2.170 -3.005 1.00 94.56 79 GLY A O 1
ATOM 639 N N . THR A 1 80 ? 8.583 2.781 -4.330 1.00 97.06 80 THR A N 1
ATOM 640 C CA . THR A 1 80 ? 8.197 3.972 -3.544 1.00 97.06 80 THR A CA 1
ATOM 641 C C . THR A 1 80 ? 6.724 3.930 -3.175 1.00 97.06 80 THR A C 1
ATOM 643 O O . THR A 1 80 ? 5.931 3.296 -3.867 1.00 97.06 80 THR A O 1
ATOM 646 N N . GLY A 1 81 ? 6.313 4.603 -2.099 1.00 97.31 81 GLY A N 1
ATOM 647 C CA . GLY A 1 81 ? 4.880 4.757 -1.873 1.00 97.31 81 GLY A CA 1
ATOM 648 C C . GLY A 1 81 ? 4.455 5.735 -0.796 1.00 97.31 81 GLY A C 1
ATOM 649 O O . GLY A 1 81 ? 5.242 6.153 0.052 1.00 97.31 81 GLY A O 1
ATOM 650 N N . GLN A 1 82 ? 3.176 6.087 -0.848 1.00 97.94 82 GLN A N 1
ATOM 651 C CA . GLN A 1 82 ? 2.505 7.004 0.063 1.00 97.94 82 GLN A CA 1
ATOM 652 C C . GLN A 1 82 ? 1.118 6.464 0.400 1.00 97.94 82 GLN A C 1
ATOM 654 O O . GLN A 1 82 ? 0.399 5.997 -0.481 1.00 97.94 82 GLN A O 1
ATOM 659 N N . LEU A 1 83 ? 0.743 6.526 1.672 1.00 97.69 83 LEU A N 1
ATOM 660 C CA . LEU A 1 83 ? -0.559 6.105 2.176 1.00 97.69 83 LEU A CA 1
ATOM 661 C C . LEU A 1 83 ? -1.328 7.324 2.676 1.00 97.69 83 LEU A C 1
ATOM 663 O O . LEU A 1 83 ? -0.817 8.134 3.456 1.00 97.69 83 LEU A O 1
ATOM 667 N N . PHE A 1 84 ? -2.573 7.409 2.228 1.00 97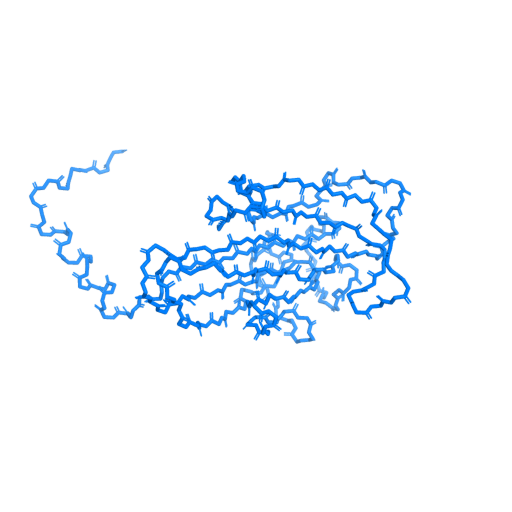.69 84 PHE A N 1
ATOM 668 C CA . PHE A 1 84 ? -3.494 8.489 2.523 1.00 97.69 84 PHE A CA 1
ATOM 669 C C . PHE A 1 84 ? -4.711 7.954 3.272 1.00 97.69 84 PHE A C 1
ATOM 671 O O . PHE A 1 84 ? -5.093 6.793 3.115 1.00 97.69 84 PHE A O 1
ATOM 678 N N . ILE A 1 85 ? -5.347 8.820 4.053 1.00 95.94 85 ILE A N 1
ATOM 679 C CA . ILE A 1 85 ? -6.654 8.578 4.665 1.00 95.94 85 ILE A CA 1
ATOM 680 C C . ILE A 1 85 ? -7.515 9.805 4.384 1.00 95.94 85 ILE A C 1
ATOM 682 O O . ILE A 1 85 ? -7.135 10.910 4.757 1.00 95.94 85 ILE A O 1
ATOM 686 N N . ASN A 1 86 ? -8.643 9.622 3.689 1.00 92.00 86 ASN A N 1
ATOM 687 C CA . ASN A 1 86 ? -9.497 10.719 3.208 1.00 92.00 86 ASN A CA 1
ATOM 688 C C . ASN A 1 86 ? -8.686 11.852 2.549 1.00 92.00 86 ASN A C 1
ATOM 690 O O . ASN A 1 86 ? -8.822 13.014 2.912 1.00 92.00 86 ASN A O 1
ATOM 694 N N . GLU A 1 87 ? -7.812 11.489 1.604 1.00 90.56 87 GLU A N 1
ATOM 695 C CA . GLU A 1 87 ? -6.959 12.415 0.832 1.00 90.56 87 GLU A CA 1
ATOM 696 C C . GLU A 1 87 ? -5.850 13.121 1.637 1.00 90.56 87 GLU A C 1
ATOM 698 O O . GLU A 1 87 ? -4.985 13.769 1.051 1.00 90.56 87 GLU A O 1
ATOM 703 N N . GLN A 1 88 ? -5.786 12.937 2.957 1.00 95.12 88 GLN A N 1
ATOM 704 C CA . GLN A 1 88 ? -4.681 13.424 3.777 1.00 95.12 88 GLN A CA 1
ATOM 705 C C . GLN A 1 88 ? -3.519 12.427 3.757 1.00 95.12 88 GLN A C 1
ATOM 707 O O . GLN A 1 88 ? -3.714 11.240 4.011 1.00 95.12 88 GLN A O 1
ATOM 712 N N . LEU A 1 89 ? -2.299 12.905 3.493 1.00 96.44 89 LEU A N 1
ATOM 713 C CA . LEU A 1 89 ? -1.084 12.091 3.585 1.00 96.44 89 LEU A CA 1
ATOM 714 C C . LEU A 1 89 ? -0.839 11.682 5.043 1.00 96.44 89 LEU A C 1
ATOM 716 O O . LEU A 1 89 ? -0.698 12.540 5.914 1.00 96.44 89 LEU A O 1
ATOM 720 N N . VAL A 1 90 ? -0.764 10.376 5.298 1.00 96.12 90 VAL A N 1
ATOM 721 C CA . VAL A 1 90 ? -0.555 9.818 6.644 1.00 96.12 90 VAL A CA 1
ATOM 722 C C . VAL A 1 90 ? 0.824 9.178 6.761 1.00 96.12 90 VAL A C 1
ATOM 724 O O . VAL A 1 90 ? 1.524 9.437 7.736 1.00 96.12 90 VAL A O 1
ATOM 727 N N . VAL A 1 91 ? 1.257 8.401 5.763 1.00 96.44 91 VAL A N 1
ATOM 728 C CA . VAL A 1 91 ? 2.604 7.804 5.724 1.00 96.44 91 VAL A CA 1
ATOM 729 C C . VAL A 1 91 ? 3.245 8.057 4.363 1.00 96.44 91 VAL A C 1
ATOM 731 O O . VAL A 1 91 ? 2.613 7.841 3.333 1.00 96.44 91 VAL A O 1
ATOM 734 N N . SER A 1 92 ? 4.515 8.464 4.348 1.00 96.38 92 SER A N 1
ATOM 735 C CA . SER A 1 92 ? 5.304 8.634 3.124 1.00 96.38 92 SER A CA 1
ATOM 736 C C . SER A 1 92 ? 6.586 7.817 3.207 1.00 96.38 92 SER A C 1
ATOM 738 O O . SER A 1 92 ? 7.345 7.940 4.163 1.00 96.38 92 SER A O 1
ATOM 740 N N . ASN A 1 93 ? 6.829 6.997 2.191 1.00 93.94 93 ASN A N 1
ATOM 741 C CA . ASN A 1 93 ? 8.031 6.191 2.031 1.00 93.94 93 ASN A CA 1
ATOM 742 C C . ASN A 1 93 ? 8.534 6.324 0.583 1.00 93.94 93 ASN A C 1
ATOM 744 O O . ASN A 1 93 ? 8.602 5.355 -0.179 1.00 93.94 93 ASN A O 1
ATOM 748 N N . MET A 1 94 ? 8.782 7.576 0.182 1.00 91.50 94 MET A N 1
ATOM 749 C CA . MET A 1 94 ? 9.069 7.976 -1.200 1.00 91.50 94 MET A CA 1
ATOM 750 C C . MET A 1 94 ? 10.423 8.685 -1.345 1.00 91.50 94 MET A C 1
ATOM 752 O O . MET A 1 94 ? 11.280 8.176 -2.055 1.00 91.50 94 MET A O 1
ATOM 756 N N . GLU A 1 95 ? 10.633 9.827 -0.679 1.00 86.56 95 GLU A N 1
ATOM 757 C CA . GLU A 1 95 ? 11.826 10.672 -0.898 1.00 86.56 95 GLU A CA 1
ATOM 758 C C . GLU A 1 95 ? 13.057 10.225 -0.096 1.00 86.56 95 GLU A C 1
ATOM 760 O O . GLU A 1 95 ? 14.144 10.083 -0.647 1.00 86.56 95 GLU A O 1
ATOM 765 N N . ILE A 1 96 ? 12.896 9.993 1.212 1.00 86.06 96 ILE A N 1
ATOM 766 C CA . ILE A 1 96 ? 13.989 9.609 2.119 1.00 86.06 96 ILE A CA 1
ATOM 767 C C . ILE A 1 96 ? 13.724 8.192 2.617 1.00 86.06 96 ILE A C 1
ATOM 769 O O . ILE A 1 96 ? 13.165 7.977 3.692 1.00 86.06 96 ILE A O 1
ATOM 773 N N . GLN A 1 97 ? 14.104 7.213 1.802 1.00 91.00 97 GLN A N 1
ATOM 774 C CA . GLN A 1 97 ? 13.882 5.804 2.104 1.00 91.00 97 GLN A CA 1
ATOM 775 C C . GLN A 1 97 ? 15.029 5.239 2.943 1.00 91.00 97 GLN A C 1
ATOM 777 O O . GLN A 1 97 ? 16.204 5.426 2.625 1.00 91.00 97 GLN A O 1
ATOM 782 N N . LYS A 1 98 ? 14.691 4.516 4.013 1.00 90.81 98 LYS A N 1
ATOM 783 C CA . LYS A 1 98 ? 15.672 3.824 4.860 1.00 90.81 98 LYS A CA 1
ATOM 784 C C . LYS A 1 98 ? 15.612 2.322 4.592 1.00 90.81 98 LYS A C 1
ATOM 786 O O . LYS A 1 98 ? 14.512 1.766 4.665 1.00 90.81 98 LYS A O 1
ATOM 791 N N . PRO A 1 99 ? 16.748 1.652 4.334 1.00 90.00 99 PRO A N 1
ATOM 792 C CA . PRO A 1 99 ? 16.770 0.210 4.116 1.00 90.00 99 PRO A CA 1
ATOM 793 C C . PRO A 1 99 ? 16.311 -0.520 5.378 1.00 90.00 99 PRO A C 1
ATOM 795 O O . PRO A 1 99 ? 16.661 -0.132 6.493 1.00 90.00 99 PRO A O 1
ATOM 798 N N . GLY A 1 100 ? 15.526 -1.577 5.208 1.00 88.88 100 GLY A N 1
ATOM 799 C CA . GLY A 1 100 ? 14.975 -2.356 6.309 1.00 88.88 100 GLY A CA 1
ATOM 800 C C . GLY A 1 100 ? 14.852 -3.835 5.977 1.00 88.88 100 GLY A C 1
ATOM 801 O O . GLY A 1 100 ? 15.272 -4.312 4.930 1.00 88.88 100 GLY A O 1
ATOM 802 N N . SER A 1 101 ? 14.280 -4.587 6.912 1.00 88.19 101 SER A N 1
ATOM 803 C CA . SER A 1 101 ? 14.159 -6.045 6.813 1.00 88.19 101 SER A CA 1
ATOM 804 C C . SER A 1 101 ? 12.925 -6.518 6.041 1.00 88.19 101 SER A C 1
ATOM 806 O O . SER A 1 101 ? 12.740 -7.726 5.864 1.00 88.19 101 SER A O 1
ATOM 808 N N . ALA A 1 102 ? 12.059 -5.604 5.586 1.00 87.69 102 ALA A N 1
ATOM 809 C CA . ALA A 1 102 ? 10.897 -5.971 4.789 1.00 87.69 102 ALA A CA 1
ATOM 810 C C . ALA A 1 102 ? 11.334 -6.720 3.523 1.00 87.69 102 ALA A C 1
ATOM 812 O O . ALA A 1 102 ? 12.425 -6.499 3.002 1.00 87.69 102 ALA A O 1
ATOM 813 N N . PHE A 1 103 ? 10.469 -7.608 3.024 1.00 89.25 103 PHE A N 1
ATOM 814 C CA . PHE A 1 103 ? 10.658 -8.234 1.712 1.00 89.25 103 PHE A CA 1
ATOM 815 C C . PHE A 1 103 ? 11.961 -9.031 1.582 1.00 89.25 103 PHE A C 1
ATOM 817 O O . PHE A 1 103 ? 12.636 -8.959 0.562 1.00 89.25 103 PHE A O 1
ATOM 824 N N . LEU A 1 104 ? 12.300 -9.824 2.605 1.00 86.44 104 LEU A N 1
ATOM 825 C CA . LEU A 1 104 ? 13.554 -10.593 2.650 1.00 86.44 104 LEU A CA 1
ATOM 826 C C . LEU A 1 104 ? 14.790 -9.677 2.584 1.00 86.44 104 LEU A C 1
ATOM 828 O O . LEU A 1 104 ? 15.808 -10.024 1.993 1.00 86.44 104 LEU A O 1
ATOM 832 N N . GLY A 1 105 ? 14.673 -8.495 3.193 1.00 85.56 105 GLY A N 1
ATOM 833 C CA . GLY A 1 105 ? 15.722 -7.485 3.255 1.00 85.56 105 GLY A CA 1
ATOM 834 C C . GLY A 1 105 ? 15.763 -6.525 2.070 1.00 85.56 105 GLY A C 1
ATOM 835 O O . GLY A 1 105 ? 16.480 -5.541 2.172 1.00 85.56 105 GLY A O 1
ATOM 836 N N . SER A 1 106 ? 15.014 -6.767 0.984 1.00 86.75 106 SER A N 1
ATOM 837 C CA . SER A 1 106 ? 15.026 -5.914 -0.220 1.00 86.75 106 SER A CA 1
ATOM 838 C C . SER A 1 106 ? 14.165 -4.646 -0.091 1.00 86.75 106 SER A C 1
ATOM 840 O O . SER A 1 106 ? 13.916 -3.947 -1.070 1.00 86.75 106 SER A O 1
ATOM 842 N N . GLY A 1 107 ? 13.566 -4.430 1.078 1.00 89.69 107 GLY A N 1
ATOM 843 C CA . GLY A 1 107 ? 12.600 -3.373 1.323 1.00 89.69 107 GLY A CA 1
ATOM 844 C C . GLY A 1 107 ? 13.112 -2.278 2.237 1.00 89.69 107 GLY A C 1
ATOM 845 O O . GLY A 1 107 ? 14.210 -2.320 2.792 1.00 89.69 107 GLY A O 1
ATOM 846 N N . THR A 1 108 ? 12.240 -1.310 2.463 1.00 93.25 108 THR A N 1
ATOM 847 C CA . THR A 1 108 ? 12.445 -0.257 3.449 1.00 93.25 108 THR A CA 1
ATOM 848 C C . THR A 1 108 ? 12.127 -0.729 4.868 1.00 93.25 108 THR A C 1
ATOM 850 O O . THR A 1 108 ? 11.496 -1.769 5.092 1.00 93.25 108 THR A O 1
ATOM 853 N N . VAL A 1 109 ? 12.478 0.094 5.855 1.00 94.69 109 VAL A N 1
ATOM 854 C CA . VAL A 1 109 ? 11.795 0.065 7.156 1.00 94.69 109 VAL A CA 1
ATOM 855 C C . VAL A 1 109 ? 10.296 0.341 6.975 1.00 94.69 109 VAL A C 1
ATOM 857 O O . VAL A 1 109 ? 9.853 0.854 5.944 1.00 94.69 109 VAL A O 1
ATOM 860 N N . GLU A 1 110 ? 9.494 -0.038 7.966 1.00 95.50 110 GLU A N 1
ATOM 861 C CA . GLU A 1 110 ? 8.092 0.370 8.033 1.00 95.50 110 GLU A CA 1
ATOM 862 C C . GLU A 1 110 ? 8.018 1.804 8.558 1.00 95.50 110 GLU A C 1
ATOM 864 O O . GLU A 1 110 ? 8.306 2.046 9.730 1.00 95.50 110 GLU A O 1
ATOM 869 N N . GLU A 1 111 ? 7.644 2.741 7.690 1.00 96.75 111 GLU A N 1
ATOM 870 C CA . GLU A 1 111 ? 7.294 4.096 8.115 1.00 96.75 111 GLU A CA 1
ATOM 871 C C . GLU A 1 111 ? 5.881 4.064 8.704 1.00 96.75 111 GLU A C 1
ATOM 873 O O . GLU A 1 111 ? 5.013 3.337 8.205 1.00 96.75 111 GLU A O 1
ATOM 878 N N . LYS A 1 112 ? 5.665 4.798 9.800 1.00 95.06 112 LYS A N 1
ATOM 879 C CA . LYS A 1 112 ? 4.423 4.752 10.580 1.00 95.06 112 LYS A CA 1
ATOM 880 C C . LYS A 1 112 ? 3.912 6.136 10.921 1.00 95.06 112 LYS A C 1
ATOM 882 O O . LYS A 1 112 ? 4.693 7.065 11.100 1.00 95.06 112 LYS A O 1
ATOM 887 N N . SER A 1 113 ? 2.602 6.232 11.075 1.00 94.62 113 SER A N 1
ATOM 888 C CA . SER A 1 113 ? 1.931 7.409 11.611 1.00 94.62 113 SER A CA 1
ATOM 889 C C . SER A 1 113 ? 0.667 6.986 12.342 1.00 94.62 113 SER A C 1
ATOM 891 O O . SER A 1 113 ? 0.077 5.955 12.015 1.00 94.62 113 SER A O 1
ATOM 893 N N . THR A 1 114 ? 0.266 7.779 13.325 1.00 95.25 114 THR A N 1
ATOM 894 C CA . THR A 1 114 ? -0.894 7.509 14.171 1.00 95.25 114 THR A CA 1
ATOM 895 C C . THR A 1 114 ? -1.941 8.581 13.924 1.00 95.25 114 THR A C 1
ATOM 897 O O . THR A 1 114 ? -1.625 9.772 13.946 1.00 95.25 114 THR A O 1
ATOM 900 N N . ILE A 1 115 ? -3.185 8.168 13.693 1.00 94.94 115 ILE A N 1
ATOM 901 C CA . ILE A 1 115 ? -4.323 9.081 13.546 1.00 94.94 115 ILE A CA 1
ATOM 902 C C . ILE A 1 115 ? -5.508 8.587 14.368 1.00 94.94 115 ILE A C 1
ATOM 904 O O . ILE A 1 115 ? -5.728 7.382 14.483 1.00 94.94 115 ILE A O 1
ATOM 908 N N . HIS A 1 116 ? -6.285 9.519 14.908 1.00 95.50 116 HIS A N 1
ATOM 909 C CA . HIS A 1 116 ? -7.533 9.194 15.583 1.00 95.50 116 HIS A CA 1
ATOM 910 C C . HIS A 1 116 ? -8.623 8.880 14.558 1.00 95.50 116 HIS A C 1
ATOM 912 O O . HIS A 1 116 ? -8.821 9.655 13.618 1.00 95.50 116 HIS A O 1
ATOM 918 N N . LEU A 1 117 ? -9.332 7.769 14.738 1.00 96.00 117 LEU A N 1
ATOM 919 C CA . LEU A 1 117 ? -10.460 7.382 13.897 1.00 96.00 117 LEU A CA 1
ATOM 920 C C . LEU A 1 117 ? -11.689 7.097 14.749 1.00 96.00 117 LEU A C 1
ATOM 922 O O . LEU A 1 117 ? -11.583 6.592 15.863 1.00 96.00 117 LEU A O 1
ATOM 926 N N . GLU A 1 118 ? -12.858 7.390 14.191 1.00 97.69 118 GLU A N 1
ATOM 927 C CA . GLU A 1 118 ? -14.138 7.202 14.861 1.00 97.69 118 GLU A CA 1
ATOM 928 C C . GLU A 1 118 ? -14.801 5.891 14.425 1.00 97.69 118 GLU A C 1
ATOM 930 O O . GLU A 1 118 ? -14.853 5.554 13.237 1.00 97.69 118 GLU A O 1
ATOM 935 N N . GLN A 1 119 ? -15.357 5.164 15.394 1.00 97.25 119 GLN A N 1
ATOM 936 C CA . GLN A 1 119 ? -16.086 3.918 15.182 1.00 97.25 119 GLN A CA 1
ATOM 937 C C . GLN A 1 119 ? -17.144 4.063 14.083 1.00 97.25 119 GLN A C 1
ATOM 939 O O . GLN A 1 119 ? -17.894 5.041 14.044 1.00 97.25 119 GLN A O 1
ATOM 944 N N . GLY A 1 120 ? -17.224 3.070 13.195 1.00 96.88 120 GLY A N 1
ATOM 945 C CA . GLY A 1 120 ? -18.257 2.985 12.160 1.00 96.88 120 GLY A CA 1
ATOM 946 C C . GLY A 1 120 ? -18.117 3.986 11.007 1.00 96.88 120 GLY A C 1
ATOM 947 O O . GLY A 1 120 ? -18.825 3.853 10.006 1.00 96.88 120 GLY A O 1
ATOM 948 N N . HIS A 1 121 ? -17.194 4.947 11.085 1.00 97.62 121 HIS A N 1
ATOM 949 C CA . HIS A 1 121 ? -16.952 5.889 9.998 1.00 97.62 121 HIS A CA 1
ATOM 950 C C . HIS A 1 121 ? -16.182 5.218 8.855 1.00 97.62 121 HIS A C 1
ATOM 952 O O . HIS A 1 121 ? -15.249 4.443 9.062 1.00 97.62 121 HIS A O 1
ATOM 958 N N . ARG A 1 122 ? -16.588 5.497 7.612 1.00 97.44 122 ARG A N 1
ATOM 959 C CA . ARG A 1 122 ? -15.941 4.963 6.404 1.00 97.44 122 ARG A CA 1
ATOM 960 C C . ARG A 1 122 ? -14.828 5.907 5.965 1.00 97.44 122 ARG A C 1
ATOM 962 O O . ARG A 1 122 ? -15.108 7.024 5.536 1.00 97.44 122 ARG A O 1
ATOM 969 N N . TYR A 1 123 ? -13.590 5.433 6.015 1.00 97.62 123 TYR A N 1
ATOM 970 C CA . TYR A 1 123 ? -12.414 6.175 5.577 1.00 97.62 123 TYR A CA 1
ATOM 971 C C . TYR A 1 123 ? -11.873 5.589 4.278 1.00 97.62 123 TYR A C 1
ATOM 973 O O . TYR A 1 123 ? -11.589 4.391 4.203 1.00 97.62 123 TYR A O 1
ATOM 981 N N . LYS A 1 124 ? -11.700 6.426 3.252 1.00 97.50 124 LYS A N 1
ATOM 982 C CA . LYS A 1 124 ? -11.002 6.016 2.029 1.00 97.50 124 LYS A CA 1
ATOM 983 C C . LYS A 1 124 ? -9.513 5.918 2.321 1.00 97.50 124 LYS A C 1
ATOM 985 O O . LYS A 1 124 ? -8.939 6.851 2.879 1.00 97.50 124 LYS A O 1
ATOM 990 N N . LEU A 1 125 ? -8.902 4.821 1.894 1.00 96.44 125 LEU A N 1
ATOM 991 C CA . LEU A 1 125 ? -7.485 4.535 2.074 1.00 96.44 125 LEU A CA 1
ATOM 992 C C . LEU A 1 125 ? -6.830 4.336 0.698 1.00 96.44 125 LEU A C 1
ATOM 994 O O . LEU A 1 125 ? -6.705 3.197 0.244 1.00 96.44 125 LEU A O 1
ATOM 998 N N . PRO A 1 126 ? -6.461 5.426 -0.002 1.00 97.06 126 PRO A N 1
ATOM 999 C CA . PRO A 1 126 ? -5.591 5.335 -1.161 1.00 97.06 126 PRO A CA 1
ATOM 1000 C C . PRO A 1 126 ? -4.157 5.027 -0.725 1.00 97.06 126 PRO A C 1
ATOM 1002 O O . PRO A 1 126 ? -3.605 5.708 0.143 1.00 97.06 126 PRO A O 1
ATOM 1005 N N . VAL A 1 127 ? -3.514 4.059 -1.374 1.00 97.81 127 VAL A N 1
ATOM 1006 C CA . VAL A 1 127 ?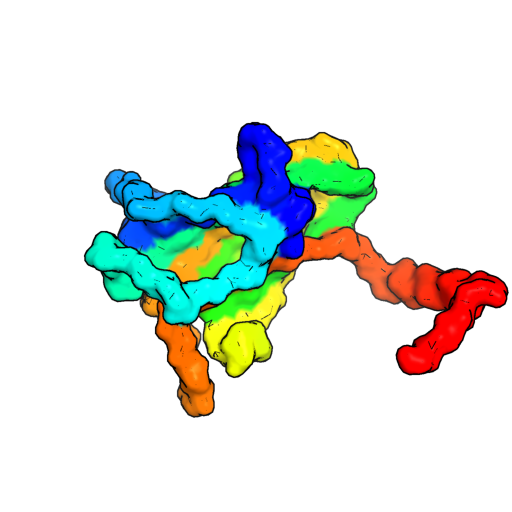 -2.050 3.959 -1.386 1.00 97.81 127 VAL A CA 1
ATOM 1007 C C . VAL A 1 127 ? -1.560 4.146 -2.801 1.00 97.81 127 VAL A C 1
ATOM 1009 O O . VAL A 1 127 ? -1.985 3.456 -3.724 1.00 97.81 127 VAL A O 1
ATOM 1012 N N . GLN A 1 128 ? -0.641 5.081 -2.948 1.00 97.81 128 GLN A N 1
ATOM 1013 C CA . GLN A 1 128 ? 0.058 5.350 -4.182 1.00 97.81 128 GLN A CA 1
ATOM 1014 C C . GLN A 1 128 ? 1.390 4.624 -4.127 1.00 97.81 128 GLN A C 1
ATOM 1016 O O . GLN A 1 128 ? 2.195 4.890 -3.238 1.00 97.81 128 GLN A O 1
ATOM 1021 N N . TRP A 1 129 ? 1.614 3.680 -5.032 1.00 98.00 129 TRP A N 1
ATOM 1022 C CA . TRP A 1 129 ? 2.840 2.896 -5.084 1.00 98.00 129 TRP A CA 1
ATOM 1023 C C . TRP A 1 129 ? 3.495 2.989 -6.463 1.00 98.00 129 TRP A C 1
ATOM 1025 O O . TRP A 1 129 ? 2.816 3.034 -7.489 1.00 98.00 129 TRP A O 1
ATOM 1035 N N . GLY A 1 130 ? 4.821 3.041 -6.472 1.00 97.38 130 GLY A N 1
ATOM 1036 C CA . GLY A 1 130 ? 5.674 2.907 -7.644 1.00 97.38 130 GLY A CA 1
ATOM 1037 C C . GLY A 1 130 ? 6.538 1.661 -7.508 1.00 97.38 130 GLY A C 1
ATOM 1038 O O . GLY A 1 130 ? 6.963 1.322 -6.401 1.00 97.38 130 GLY A O 1
ATOM 1039 N N . ASN A 1 131 ? 6.768 0.977 -8.624 1.00 95.88 131 ASN A N 1
ATOM 1040 C CA . ASN A 1 131 ? 7.516 -0.273 -8.662 1.00 95.88 131 ASN A CA 1
ATOM 1041 C C . ASN A 1 131 ? 8.994 -0.096 -8.252 1.00 95.88 131 ASN A C 1
ATOM 1043 O O . ASN A 1 131 ? 9.452 1.017 -8.027 1.00 95.88 131 ASN A O 1
ATOM 1047 N N . ALA A 1 132 ? 9.768 -1.180 -8.138 1.00 93.50 132 ALA A N 1
ATOM 1048 C CA . ALA A 1 132 ? 11.160 -1.122 -7.655 1.00 93.50 132 ALA A CA 1
ATOM 1049 C C . ALA A 1 132 ? 12.031 -0.059 -8.364 1.00 93.50 132 ALA A C 1
ATOM 1051 O O . ALA A 1 132 ? 12.845 0.603 -7.726 1.00 93.50 132 ALA A O 1
ATOM 1052 N N . GLU A 1 133 ? 11.789 0.169 -9.657 1.00 93.00 133 GLU A N 1
ATOM 1053 C CA . GLU A 1 133 ? 12.495 1.144 -10.502 1.00 93.00 133 GLU A CA 1
ATOM 1054 C C . GLU A 1 133 ? 12.273 2.613 -10.105 1.00 93.00 133 GLU A C 1
ATOM 1056 O O . GLU A 1 133 ? 12.996 3.491 -10.573 1.00 93.00 133 GLU A O 1
ATOM 1061 N N . THR A 1 134 ? 11.277 2.912 -9.266 1.00 94.25 134 THR A N 1
ATOM 1062 C CA . THR A 1 134 ? 11.045 4.270 -8.749 1.00 94.25 134 THR A CA 1
ATOM 1063 C C . THR A 1 134 ? 11.896 4.591 -7.523 1.00 94.25 134 THR A C 1
ATOM 1065 O O . THR A 1 134 ? 11.987 5.758 -7.136 1.00 94.25 134 THR A O 1
ATOM 1068 N N . SER A 1 135 ? 12.506 3.582 -6.897 1.00 91.56 135 SER A N 1
ATOM 1069 C CA . SER A 1 135 ? 13.334 3.740 -5.704 1.00 91.56 135 SER A CA 1
ATOM 1070 C C . SER A 1 135 ? 14.786 4.043 -6.066 1.00 91.56 135 SER A C 1
ATOM 1072 O O . SER A 1 135 ? 15.353 3.463 -6.987 1.00 91.56 135 SER A O 1
ATOM 1074 N N . GLN A 1 136 ? 15.420 4.921 -5.288 1.00 86.44 136 GLN A N 1
ATOM 1075 C CA . GLN A 1 136 ? 16.871 5.154 -5.351 1.00 86.44 136 GLN A CA 1
ATOM 1076 C C . GLN A 1 136 ? 17.650 4.264 -4.369 1.00 86.44 136 GLN A C 1
ATOM 1078 O O . GLN A 1 136 ? 18.867 4.397 -4.226 1.00 86.44 136 GLN A O 1
ATOM 1083 N N . LEU A 1 137 ? 16.958 3.383 -3.646 1.00 83.25 137 LEU A N 1
ATOM 1084 C CA . LEU A 1 137 ? 17.538 2.558 -2.602 1.00 83.25 137 LEU A CA 1
ATOM 1085 C C . LEU A 1 137 ? 18.273 1.364 -3.222 1.00 83.25 137 LEU A C 1
ATOM 1087 O O . LEU A 1 137 ? 17.661 0.424 -3.716 1.00 83.25 137 LEU A O 1
ATOM 1091 N N . ILE A 1 138 ? 19.605 1.400 -3.180 1.00 70.06 138 ILE A N 1
ATOM 1092 C CA . ILE A 1 138 ? 20.456 0.318 -3.686 1.00 70.06 138 ILE A CA 1
ATOM 1093 C C . ILE A 1 138 ? 20.869 -0.573 -2.513 1.00 70.06 138 ILE A C 1
ATOM 1095 O O . ILE A 1 138 ? 21.625 -0.151 -1.637 1.00 70.06 138 ILE A O 1
ATOM 1099 N N . GLN A 1 139 ? 20.400 -1.821 -2.503 1.00 69.62 139 GLN A N 1
ATOM 1100 C CA . GLN A 1 139 ? 20.805 -2.839 -1.530 1.00 69.62 139 GLN A CA 1
ATOM 1101 C C . GLN A 1 139 ? 21.641 -3.928 -2.207 1.00 69.62 139 GLN A C 1
ATOM 1103 O O . GLN A 1 139 ? 21.128 -4.884 -2.784 1.00 69.62 139 GLN A O 1
ATOM 1108 N N . THR A 1 140 ? 22.962 -3.778 -2.135 1.00 64.81 140 THR A N 1
ATOM 1109 C CA . THR A 1 140 ? 23.920 -4.727 -2.717 1.00 64.81 140 THR A CA 1
ATOM 1110 C C . THR A 1 140 ? 23.940 -6.051 -1.944 1.00 64.81 140 THR A C 1
ATOM 1112 O O . THR A 1 140 ? 23.978 -6.055 -0.716 1.00 64.81 140 THR A O 1
ATOM 1115 N N . GLY A 1 141 ? 23.991 -7.181 -2.658 1.00 66.56 141 GLY A N 1
ATOM 1116 C CA . GLY A 1 141 ? 24.179 -8.515 -2.067 1.00 66.56 141 GLY A CA 1
ATOM 1117 C C . GLY A 1 141 ? 22.894 -9.243 -1.660 1.00 66.56 141 GLY A C 1
ATOM 1118 O O . GLY A 1 141 ? 22.972 -10.341 -1.113 1.00 66.56 141 GLY A O 1
ATOM 1119 N N . LEU A 1 142 ? 21.726 -8.666 -1.945 1.00 67.62 142 LEU A N 1
ATOM 1120 C CA . LEU A 1 142 ? 20.429 -9.314 -1.768 1.00 67.62 142 LEU A CA 1
ATOM 1121 C C . LEU A 1 142 ? 19.868 -9.789 -3.109 1.00 67.62 142 LEU A C 1
ATOM 1123 O O . LEU A 1 142 ? 20.193 -9.248 -4.164 1.00 67.62 142 LEU A O 1
ATOM 1127 N N . VAL A 1 143 ? 19.023 -10.820 -3.058 1.00 66.62 143 VAL A N 1
ATOM 1128 C CA . VAL A 1 143 ? 18.269 -11.270 -4.230 1.00 66.62 143 VAL A CA 1
ATOM 1129 C C . VAL A 1 143 ? 17.218 -10.213 -4.542 1.00 66.62 143 VAL A C 1
ATOM 1131 O O . VAL A 1 143 ? 16.301 -9.992 -3.749 1.00 66.62 143 VAL A O 1
ATOM 1134 N N . ASP A 1 144 ? 17.360 -9.570 -5.695 1.00 70.00 144 ASP A N 1
ATOM 1135 C CA . ASP A 1 144 ? 16.324 -8.709 -6.238 1.00 70.00 144 ASP A CA 1
ATOM 1136 C C . ASP A 1 144 ? 15.186 -9.580 -6.785 1.00 70.00 144 ASP A C 1
ATOM 1138 O O . ASP A 1 144 ? 15.386 -10.468 -7.615 1.00 70.00 144 ASP A O 1
ATOM 1142 N N . PHE A 1 145 ? 13.981 -9.336 -6.282 1.00 70.19 145 PHE A N 1
ATOM 1143 C CA . PHE A 1 145 ? 12.769 -10.030 -6.704 1.00 70.19 145 PHE A CA 1
ATOM 1144 C C . PHE A 1 145 ? 12.021 -9.287 -7.816 1.00 70.19 145 PHE A C 1
ATOM 1146 O O . PHE A 1 145 ? 10.832 -9.528 -8.040 1.00 70.19 145 PHE A O 1
ATOM 1153 N N . GLY A 1 146 ? 12.717 -8.391 -8.513 1.00 83.75 146 GLY A N 1
ATOM 1154 C CA . GLY A 1 146 ? 12.255 -7.719 -9.711 1.00 83.75 146 GLY A CA 1
ATOM 1155 C C . GLY A 1 146 ? 11.370 -6.532 -9.375 1.00 83.75 146 GLY A C 1
ATOM 1156 O O . GLY A 1 146 ? 11.818 -5.523 -8.854 1.00 83.75 146 GLY A O 1
ATOM 1157 N N . GLN A 1 147 ? 10.082 -6.634 -9.690 1.00 91.06 147 GLN A N 1
ATOM 1158 C CA . GLN A 1 147 ? 9.217 -5.461 -9.851 1.00 91.06 147 GLN A CA 1
ATOM 1159 C C . GLN A 1 147 ? 8.847 -4.728 -8.559 1.00 91.06 147 GLN A C 1
ATOM 1161 O O . GLN A 1 147 ? 8.247 -3.662 -8.620 1.00 91.06 147 GLN A O 1
ATOM 1166 N N . GLY A 1 148 ? 9.201 -5.251 -7.391 1.00 92.69 148 GLY A N 1
ATOM 1167 C CA . GLY A 1 148 ? 8.902 -4.593 -6.126 1.00 92.69 148 GLY A CA 1
ATOM 1168 C C . GLY A 1 148 ? 7.801 -5.269 -5.327 1.00 92.69 148 GLY A C 1
ATOM 1169 O O . GLY A 1 148 ? 7.283 -6.330 -5.688 1.00 92.69 148 GLY A O 1
ATOM 1170 N N . ARG A 1 149 ? 7.508 -4.681 -4.167 1.00 94.31 149 ARG A N 1
ATOM 1171 C CA . ARG A 1 149 ? 6.543 -5.184 -3.183 1.00 94.31 149 ARG A CA 1
ATOM 1172 C C . ARG A 1 149 ? 5.998 -4.032 -2.351 1.00 94.31 149 ARG A C 1
ATOM 1174 O O . ARG A 1 149 ? 6.687 -3.035 -2.134 1.00 94.31 149 ARG A O 1
ATOM 1181 N N . VAL A 1 150 ? 4.791 -4.193 -1.827 1.00 96.69 150 VAL A N 1
ATOM 1182 C CA . VAL A 1 150 ? 4.185 -3.220 -0.914 1.00 96.69 150 VAL A CA 1
ATOM 1183 C C . VAL A 1 150 ? 3.447 -3.938 0.198 1.00 96.69 150 VAL A C 1
ATOM 1185 O O . VAL A 1 150 ? 2.758 -4.933 -0.030 1.00 96.69 150 VAL A O 1
ATOM 1188 N N . ARG A 1 151 ? 3.612 -3.445 1.424 1.00 97.19 151 ARG A N 1
ATOM 1189 C CA . ARG A 1 151 ? 2.922 -3.967 2.595 1.00 97.19 151 ARG A CA 1
ATOM 1190 C C . ARG A 1 151 ? 2.285 -2.832 3.364 1.00 97.19 151 ARG A C 1
ATOM 1192 O O . ARG A 1 151 ? 2.975 -1.886 3.741 1.00 97.19 151 ARG A O 1
ATOM 1199 N N . ILE A 1 152 ? 0.993 -2.986 3.634 1.00 97.25 152 ILE A N 1
ATOM 1200 C CA . ILE A 1 152 ? 0.203 -2.000 4.361 1.00 97.25 152 ILE A CA 1
ATOM 1201 C C . ILE A 1 152 ? -0.294 -2.594 5.683 1.00 97.25 152 ILE A C 1
ATOM 1203 O O . ILE A 1 152 ? -0.991 -3.619 5.723 1.00 97.25 152 ILE A O 1
ATOM 1207 N N . GLY A 1 153 ? 0.092 -1.941 6.774 1.00 94.88 153 GLY A N 1
ATOM 1208 C CA . GLY A 1 153 ? -0.228 -2.305 8.148 1.00 94.88 153 GLY A CA 1
ATOM 1209 C C . GLY A 1 153 ? -1.225 -1.339 8.781 1.00 94.88 153 GLY A C 1
ATOM 1210 O O . GLY A 1 153 ? -1.282 -0.164 8.430 1.00 94.88 153 GLY A O 1
ATOM 1211 N N . SER A 1 154 ? -2.003 -1.849 9.735 1.00 93.50 154 SER A N 1
ATOM 1212 C CA . SER A 1 154 ? -2.773 -1.026 10.664 1.00 93.50 154 SER A CA 1
ATOM 1213 C C . SER A 1 154 ? -2.961 -1.780 11.978 1.00 93.50 154 SER A C 1
ATOM 1215 O O . SER A 1 154 ? -3.163 -3.001 11.958 1.00 93.50 154 SER A O 1
ATOM 1217 N N . ALA A 1 155 ? -2.945 -1.084 13.104 1.00 92.44 155 ALA A N 1
ATOM 1218 C CA . ALA A 1 155 ? -3.331 -1.618 14.404 1.00 92.44 155 ALA A CA 1
ATOM 1219 C C . ALA A 1 155 ? -3.930 -0.502 15.261 1.00 92.44 155 ALA A C 1
ATOM 1221 O O . ALA A 1 155 ? -3.615 0.665 15.048 1.00 92.44 155 ALA A O 1
ATOM 1222 N N . VAL A 1 156 ? -4.782 -0.861 16.222 1.00 90.75 156 VAL A N 1
ATOM 1223 C CA . VAL A 1 156 ? -5.148 0.074 17.292 1.00 90.75 156 VAL A CA 1
ATOM 1224 C C . VAL A 1 156 ? -3.868 0.395 18.060 1.00 90.75 156 VAL A C 1
ATOM 1226 O O . VAL A 1 156 ? -3.109 -0.513 18.415 1.00 90.75 156 VAL A O 1
ATOM 1229 N N . SER A 1 157 ? -3.603 1.681 18.251 1.00 88.25 157 SER A N 1
ATOM 1230 C CA . SER A 1 157 ? -2.447 2.177 18.980 1.00 88.25 157 SER A CA 1
ATOM 1231 C C . SER A 1 157 ? -2.674 1.884 20.458 1.00 88.25 157 SER A C 1
ATOM 1233 O O . SER A 1 157 ? -3.567 2.437 21.099 1.00 88.25 157 SER A O 1
ATOM 1235 N N . LEU A 1 158 ? -1.892 0.956 21.000 1.00 77.00 158 LEU A N 1
ATOM 1236 C CA . LEU A 1 158 ? -1.902 0.650 22.423 1.00 77.00 158 LEU A CA 1
ATOM 1237 C C . LEU A 1 158 ? -0.789 1.445 23.087 1.00 77.00 158 LEU A C 1
ATOM 1239 O O . LEU A 1 158 ? 0.383 1.325 22.711 1.00 77.00 158 LEU A O 1
ATOM 1243 N N . SER A 1 159 ? -1.120 2.210 24.129 1.00 66.81 159 SER A N 1
ATOM 1244 C CA . SER A 1 159 ? -0.056 2.757 24.962 1.00 66.81 159 SER A CA 1
ATOM 1245 C C . SER A 1 159 ? 0.740 1.601 25.577 1.00 66.81 159 SER A C 1
ATOM 1247 O O . SER A 1 159 ? 0.193 0.569 25.977 1.00 66.81 159 SER A O 1
ATOM 1249 N N . ARG A 1 160 ? 2.060 1.771 25.689 1.00 56.44 160 ARG A N 1
ATOM 1250 C CA . ARG A 1 160 ? 2.963 0.740 26.231 1.00 56.44 160 ARG A CA 1
ATOM 1251 C C . ARG A 1 160 ? 2.539 0.245 27.622 1.00 56.44 160 ARG A C 1
ATOM 1253 O O . ARG A 1 160 ? 2.795 -0.904 27.960 1.00 56.44 160 ARG A O 1
ATOM 1260 N N . LEU A 1 161 ? 1.897 1.106 28.417 1.00 58.59 161 LEU A N 1
ATOM 1261 C CA . LEU A 1 161 ? 1.389 0.774 29.750 1.00 58.59 161 LEU A CA 1
ATOM 1262 C C . LEU A 1 161 ? 0.108 -0.069 29.700 1.00 58.59 161 LEU A C 1
ATOM 1264 O O . LEU A 1 161 ? -0.011 -1.012 30.477 1.00 58.59 161 LEU A O 1
ATOM 1268 N N . GLN A 1 162 ? -0.812 0.223 28.776 1.00 61.88 162 GLN A N 1
ATOM 1269 C CA . GLN A 1 162 ? -2.016 -0.592 28.569 1.00 61.88 162 GLN A CA 1
ATOM 1270 C C . GLN A 1 162 ? -1.655 -1.992 28.071 1.00 61.88 162 GLN A C 1
ATOM 1272 O O . GLN A 1 162 ? -2.131 -2.972 28.631 1.00 61.88 162 GLN A O 1
ATOM 1277 N N . ALA A 1 163 ? -0.714 -2.097 27.126 1.00 60.88 163 ALA A N 1
ATOM 1278 C CA . ALA A 1 163 ? -0.259 -3.393 26.623 1.00 60.88 163 ALA A CA 1
ATOM 1279 C C . ALA A 1 163 ? 0.312 -4.296 27.736 1.00 60.88 163 ALA A C 1
ATOM 1281 O O . ALA A 1 163 ? 0.073 -5.500 27.740 1.00 60.88 163 ALA A O 1
ATOM 1282 N N . ILE A 1 164 ? 1.045 -3.726 28.704 1.00 63.62 164 ILE A N 1
ATOM 1283 C CA . ILE A 1 164 ? 1.545 -4.482 29.864 1.00 63.62 164 ILE A CA 1
ATOM 1284 C C . ILE A 1 164 ? 0.389 -4.900 30.782 1.00 63.62 164 ILE A C 1
ATOM 1286 O O . ILE A 1 164 ? 0.370 -6.043 31.233 1.00 63.62 164 ILE A O 1
ATOM 1290 N N . ALA A 1 165 ? -0.560 -3.997 31.050 1.00 65.81 165 ALA A N 1
ATOM 1291 C CA . ALA A 1 165 ? -1.697 -4.252 31.934 1.00 65.81 165 ALA A CA 1
ATOM 1292 C C . ALA A 1 165 ? -2.646 -5.342 31.400 1.00 65.81 165 ALA A C 1
ATOM 1294 O O . ALA A 1 165 ? -3.146 -6.160 32.175 1.00 65.81 165 ALA A O 1
ATOM 1295 N N . ASP A 1 166 ? -2.867 -5.391 30.087 1.00 66.44 166 ASP A N 1
ATOM 1296 C CA . ASP A 1 166 ? -3.719 -6.406 29.462 1.00 66.44 166 ASP A CA 1
ATOM 1297 C C . ASP A 1 166 ? -3.082 -7.798 29.533 1.00 66.44 166 ASP A C 1
ATOM 1299 O O . ASP A 1 166 ? -3.762 -8.780 29.835 1.00 66.44 166 ASP A O 1
ATOM 1303 N N . VAL A 1 167 ? -1.759 -7.886 29.346 1.00 62.22 167 VAL A N 1
ATOM 1304 C CA . VAL A 1 167 ? -1.014 -9.149 29.472 1.00 62.22 167 VAL A CA 1
ATOM 1305 C C . VAL A 1 167 ? -1.064 -9.679 30.906 1.00 62.22 167 VAL A C 1
ATOM 1307 O O . VAL A 1 167 ? -1.284 -10.875 31.104 1.00 62.22 167 VAL A O 1
ATOM 1310 N N . THR A 1 168 ? -0.911 -8.820 31.920 1.00 68.25 168 THR A N 1
ATOM 1311 C CA . THR A 1 168 ? -1.034 -9.249 33.325 1.00 68.25 168 THR A CA 1
ATOM 1312 C C . THR A 1 168 ? -2.454 -9.649 33.695 1.00 68.25 168 THR A C 1
ATOM 1314 O O . THR A 1 168 ? -2.627 -10.583 34.477 1.00 68.25 168 THR A O 1
ATOM 1317 N N . LYS A 1 169 ? -3.472 -8.993 33.131 1.00 65.88 169 LYS A N 1
ATOM 1318 C CA . LYS A 1 169 ? -4.875 -9.355 33.362 1.00 65.88 169 LYS A CA 1
ATOM 1319 C C . LYS A 1 169 ? -5.227 -10.706 32.733 1.00 65.88 169 LYS A C 1
ATOM 1321 O O . LYS A 1 169 ? -5.841 -11.528 33.405 1.00 65.88 169 LYS A O 1
ATOM 1326 N N . LEU A 1 170 ? -4.790 -10.962 31.499 1.00 64.94 170 LEU A N 1
ATOM 1327 C CA . LEU A 1 170 ? -5.032 -12.231 30.805 1.00 64.94 170 LEU A CA 1
ATOM 1328 C C . LEU A 1 170 ? -4.295 -13.405 31.475 1.00 64.94 170 LEU A C 1
ATOM 1330 O O . LEU A 1 170 ? -4.847 -14.493 31.595 1.00 64.94 170 LEU A O 1
ATOM 1334 N N . ALA A 1 171 ? -3.077 -13.176 31.977 1.00 62.28 171 ALA A N 1
ATOM 1335 C CA . ALA A 1 171 ? -2.312 -14.182 32.718 1.00 62.28 171 ALA A CA 1
ATOM 1336 C C . ALA A 1 171 ? -2.913 -14.534 34.096 1.00 62.28 171 ALA A C 1
ATOM 1338 O O . ALA A 1 171 ? -2.566 -15.565 34.669 1.00 62.28 171 ALA A O 1
ATOM 1339 N N . ALA A 1 172 ? -3.798 -13.689 34.636 1.00 63.31 172 ALA A N 1
ATOM 1340 C CA . ALA A 1 172 ? -4.497 -13.929 35.896 1.00 63.31 172 ALA A CA 1
ATOM 1341 C C . ALA A 1 172 ? -5.824 -14.698 35.721 1.00 63.31 172 ALA A C 1
ATOM 1343 O O . ALA A 1 172 ? -6.454 -15.049 36.723 1.00 63.31 172 ALA A O 1
ATOM 1344 N N . GLU A 1 173 ? -6.262 -14.976 34.484 1.00 58.31 173 GLU A N 1
ATOM 1345 C CA . GLU A 1 173 ? -7.462 -15.777 34.230 1.00 58.31 173 GLU A CA 1
ATOM 1346 C C . GLU A 1 173 ? -7.172 -17.289 34.383 1.00 58.31 173 GLU A C 1
ATOM 1348 O O . GLU A 1 173 ? -6.237 -17.799 33.762 1.00 58.31 173 GLU A O 1
ATOM 1353 N N . PRO A 1 174 ? -7.973 -18.060 35.152 1.00 55.97 174 PRO A N 1
ATOM 1354 C CA . PRO A 1 174 ? -7.654 -19.452 35.516 1.00 55.97 174 PRO A CA 1
ATOM 1355 C C . PRO A 1 174 ? -7.676 -20.498 34.383 1.00 55.97 174 PRO A C 1
ATOM 1357 O O . PRO A 1 174 ? -7.564 -21.685 34.674 1.00 55.97 174 PRO A O 1
ATOM 1360 N N . ASN A 1 175 ? -7.846 -20.101 33.118 1.00 53.28 175 ASN A N 1
ATOM 1361 C CA . ASN A 1 175 ? -8.062 -21.008 31.980 1.00 53.28 175 ASN A CA 1
ATOM 1362 C C . ASN A 1 175 ? -7.021 -20.881 30.851 1.00 53.28 175 ASN A C 1
ATOM 1364 O O . ASN A 1 175 ? -7.268 -21.350 29.738 1.00 53.28 175 ASN A O 1
ATOM 1368 N N . PHE A 1 176 ? -5.846 -20.297 31.105 1.00 48.41 176 PHE A N 1
ATOM 1369 C CA . PHE A 1 176 ? -4.764 -20.289 30.115 1.00 48.41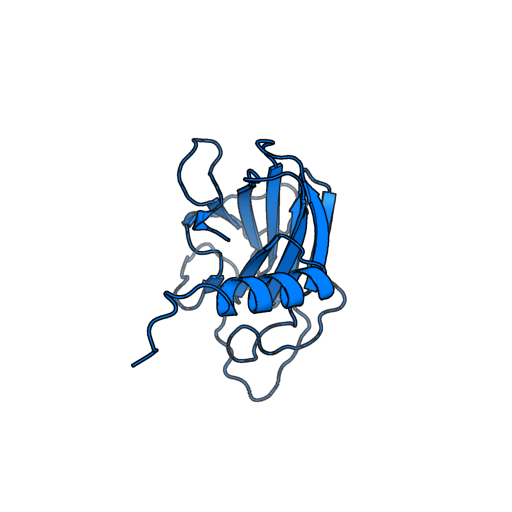 176 PHE A CA 1
ATOM 1370 C C . PHE A 1 176 ? -4.089 -21.674 30.048 1.00 48.41 176 PHE A C 1
ATOM 1372 O O . PHE A 1 176 ? -3.111 -21.952 30.740 1.00 48.41 176 PHE A O 1
ATOM 1379 N N . ILE A 1 177 ? -4.672 -22.582 29.260 1.00 50.50 177 ILE A N 1
ATOM 1380 C CA . ILE A 1 177 ? -4.138 -23.926 29.013 1.00 50.50 177 ILE A CA 1
ATOM 1381 C C . ILE A 1 177 ? -2.906 -23.839 28.099 1.00 50.50 177 ILE A C 1
ATOM 1383 O O . ILE A 1 177 ? -2.907 -23.144 27.085 1.00 50.50 177 ILE A O 1
ATOM 1387 N N . GLU A 1 178 ? -1.871 -24.571 28.515 1.00 47.88 178 GLU A N 1
ATOM 1388 C CA . GLU A 1 178 ? -0.544 -24.751 27.922 1.00 47.88 178 GLU A CA 1
ATOM 1389 C C . GLU A 1 178 ? -0.490 -24.850 26.392 1.00 47.88 178 GLU A C 1
ATOM 1391 O O . GLU A 1 178 ? -1.211 -25.614 25.749 1.00 47.88 178 GLU A O 1
ATOM 1396 N N . VAL A 1 179 ? 0.516 -24.164 25.848 1.00 44.00 179 VAL A N 1
ATOM 1397 C CA . VAL A 1 179 ? 1.123 -24.455 24.550 1.00 44.00 179 VAL A CA 1
ATOM 1398 C C . VAL A 1 179 ? 1.737 -25.861 24.603 1.00 44.00 179 VAL A C 1
ATOM 1400 O O . VAL A 1 179 ? 2.596 -26.125 25.446 1.00 44.00 179 VAL A O 1
ATOM 1403 N N . ARG A 1 180 ? 1.328 -26.741 23.687 1.00 42.03 180 ARG A N 1
ATOM 1404 C CA . ARG A 1 180 ? 2.111 -27.911 23.270 1.00 42.03 180 ARG A CA 1
ATOM 1405 C C . ARG A 1 180 ? 2.490 -27.776 21.808 1.00 42.03 180 ARG A C 1
ATOM 1407 O O . ARG A 1 180 ? 1.617 -27.336 21.028 1.00 42.03 180 ARG A O 1
#